Protein AF-A0A7C1GLH9-F1 (afdb_monomer_lite)

Structure (mmCIF, N/CA/C/O backbone):
data_AF-A0A7C1GLH9-F1
#
_entry.id   AF-A0A7C1GLH9-F1
#
loop_
_atom_site.group_PDB
_atom_site.id
_atom_site.type_symbol
_atom_site.label_atom_id
_atom_site.label_alt_id
_atom_site.label_comp_id
_atom_site.label_asym_id
_atom_site.label_entity_id
_atom_site.label_seq_id
_atom_site.pdbx_PDB_ins_code
_atom_site.Cartn_x
_atom_site.Cartn_y
_atom_site.Cartn_z
_atom_site.occupancy
_atom_site.B_iso_or_equiv
_atom_site.auth_seq_id
_atom_site.auth_comp_id
_atom_site.auth_asym_id
_atom_site.auth_atom_id
_atom_site.pdbx_PDB_model_num
ATOM 1 N N . MET A 1 1 ? 12.327 6.776 -13.452 1.00 62.84 1 MET A N 1
ATOM 2 C CA . MET A 1 1 ? 11.017 7.360 -13.833 1.00 62.84 1 MET A CA 1
ATOM 3 C C . MET A 1 1 ? 10.272 7.712 -12.557 1.00 62.84 1 MET A C 1
ATOM 5 O O . MET A 1 1 ? 10.512 7.047 -11.559 1.00 62.84 1 MET A O 1
ATOM 9 N N . ALA A 1 2 ? 9.438 8.753 -12.564 1.00 80.31 2 ALA A N 1
ATOM 10 C CA . ALA A 1 2 ? 8.589 9.067 -11.411 1.00 80.31 2 ALA A CA 1
ATOM 11 C C . ALA A 1 2 ? 7.437 8.053 -11.316 1.00 80.31 2 ALA A C 1
ATOM 13 O O . ALA A 1 2 ? 6.960 7.602 -12.359 1.00 80.31 2 ALA A O 1
ATOM 14 N N . LEU A 1 3 ? 6.993 7.712 -10.102 1.00 89.31 3 LEU A N 1
ATOM 15 C CA . LEU A 1 3 ? 5.850 6.814 -9.924 1.00 89.31 3 LEU A CA 1
ATOM 16 C C . LEU A 1 3 ? 4.567 7.450 -10.468 1.00 89.31 3 LEU A C 1
ATOM 18 O O . LEU A 1 3 ? 4.365 8.670 -10.364 1.00 89.31 3 LEU A O 1
ATOM 22 N N . SER A 1 4 ? 3.668 6.619 -11.002 1.00 92.50 4 SER A N 1
ATOM 23 C CA . SER A 1 4 ? 2.299 7.050 -11.287 1.00 92.50 4 SER A CA 1
ATOM 24 C C . SER A 1 4 ? 1.551 7.378 -9.990 1.00 92.50 4 SER A C 1
ATOM 26 O O . SER A 1 4 ? 1.990 7.050 -8.882 1.00 92.50 4 SER A O 1
ATOM 28 N N . LYS A 1 5 ? 0.398 8.042 -10.104 1.00 91.75 5 LYS A N 1
ATOM 29 C CA . LYS A 1 5 ? -0.438 8.309 -8.930 1.00 91.75 5 LYS A CA 1
ATOM 30 C C . LYS A 1 5 ? -0.928 6.998 -8.307 1.00 91.75 5 LYS A C 1
ATOM 32 O O . LYS A 1 5 ? -0.879 6.855 -7.090 1.00 91.75 5 LYS A O 1
ATOM 37 N N . GLU A 1 6 ? -1.350 6.043 -9.130 1.00 93.12 6 GLU A N 1
ATOM 38 C CA . GLU A 1 6 ? -1.819 4.732 -8.683 1.00 93.12 6 GLU A CA 1
ATOM 39 C C . GLU A 1 6 ? -0.718 3.984 -7.926 1.00 93.12 6 GLU A C 1
ATOM 41 O O . GLU A 1 6 ? -0.952 3.496 -6.823 1.00 93.12 6 GLU A O 1
ATOM 46 N N . GLN A 1 7 ? 0.503 3.971 -8.466 1.00 93.69 7 GLN A N 1
ATOM 47 C CA . GLN A 1 7 ? 1.667 3.359 -7.827 1.00 93.69 7 GLN A CA 1
ATOM 48 C C . GLN A 1 7 ? 2.007 4.017 -6.487 1.00 93.69 7 GLN A C 1
ATOM 50 O O . GLN A 1 7 ? 2.320 3.320 -5.520 1.00 93.69 7 GLN A O 1
ATOM 55 N N . ARG A 1 8 ? 1.899 5.350 -6.393 1.00 93.69 8 ARG A N 1
ATOM 56 C CA . ARG A 1 8 ? 2.053 6.058 -5.114 1.00 93.69 8 ARG A CA 1
ATOM 57 C C . ARG A 1 8 ? 0.974 5.669 -4.112 1.00 93.69 8 ARG A C 1
ATOM 59 O O . ARG A 1 8 ? 1.307 5.464 -2.952 1.00 93.69 8 ARG A O 1
ATOM 66 N N . ASP A 1 9 ? -0.283 5.537 -4.532 1.00 94.25 9 ASP A N 1
ATOM 67 C CA . ASP A 1 9 ? -1.380 5.134 -3.643 1.00 94.25 9 ASP A CA 1
ATOM 68 C C . ASP A 1 9 ? -1.181 3.685 -3.137 1.00 94.25 9 ASP A C 1
ATOM 70 O O . ASP A 1 9 ? -1.394 3.394 -1.957 1.00 94.25 9 ASP A O 1
ATOM 74 N N . TRP A 1 10 ? -0.712 2.784 -4.007 1.00 95.06 10 TRP A N 1
ATOM 75 C CA . TRP A 1 10 ? -0.311 1.415 -3.660 1.00 95.06 10 TRP A CA 1
ATOM 76 C C . TRP A 1 10 ? 0.824 1.391 -2.629 1.00 95.06 10 TRP A C 1
ATOM 78 O O . TRP A 1 10 ? 0.713 0.738 -1.588 1.00 95.06 10 TRP A O 1
ATOM 88 N N . LEU A 1 11 ? 1.892 2.146 -2.892 1.00 94.19 11 LEU A N 1
ATOM 89 C CA . LEU A 1 11 ? 3.040 2.270 -2.000 1.00 94.19 11 LEU A CA 1
ATOM 90 C C . LEU A 1 11 ? 2.648 2.876 -0.648 1.00 94.19 11 LEU A C 1
ATOM 92 O O . LEU A 1 11 ? 3.004 2.330 0.394 1.00 94.19 11 LEU A O 1
ATOM 96 N N . ALA A 1 12 ? 1.862 3.953 -0.656 1.00 94.25 12 ALA A N 1
ATOM 97 C CA . ALA A 1 12 ? 1.385 4.633 0.544 1.00 94.25 12 ALA A CA 1
ATOM 98 C C . ALA A 1 12 ? 0.668 3.672 1.493 1.00 94.25 12 ALA A C 1
ATOM 100 O O . ALA A 1 12 ? 0.943 3.657 2.691 1.00 94.25 12 ALA A O 1
ATOM 101 N N . LEU A 1 13 ? -0.242 2.854 0.955 1.00 94.69 13 LEU A N 1
ATOM 102 C CA . LEU A 1 13 ? -1.010 1.907 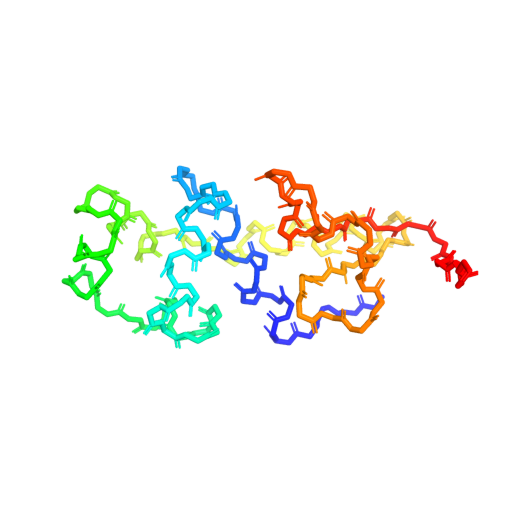1.752 1.00 94.69 13 LEU A CA 1
ATOM 103 C C . LEU A 1 13 ? -0.142 0.747 2.262 1.00 94.69 13 LEU A C 1
ATOM 105 O O . LEU A 1 13 ? -0.336 0.296 3.390 1.00 94.69 13 LEU A O 1
ATOM 109 N N . ALA A 1 14 ? 0.824 0.281 1.464 1.00 93.38 14 ALA A N 1
ATOM 110 C CA . ALA A 1 14 ? 1.704 -0.830 1.832 1.00 93.38 14 ALA A CA 1
ATOM 111 C C . ALA A 1 14 ? 2.717 -0.442 2.921 1.00 93.38 14 ALA A C 1
ATOM 113 O O . ALA A 1 14 ? 3.143 -1.292 3.701 1.00 93.38 14 ALA A O 1
ATOM 114 N N . LEU A 1 15 ? 3.082 0.841 2.993 1.00 92.69 15 LEU A N 1
ATOM 115 C CA . LEU A 1 15 ? 3.977 1.376 4.019 1.00 92.69 15 LEU A CA 1
ATOM 116 C C . LEU A 1 15 ? 3.289 1.575 5.379 1.00 92.69 15 LEU A C 1
ATOM 118 O O . LEU A 1 15 ? 3.981 1.711 6.389 1.00 92.69 15 LEU A O 1
ATOM 122 N N . VAL A 1 16 ? 1.950 1.525 5.451 1.00 93.62 16 VAL A N 1
ATOM 123 C CA . VAL A 1 16 ? 1.222 1.696 6.716 1.00 93.62 16 VAL A CA 1
ATOM 124 C C . VAL A 1 16 ? 1.564 0.559 7.694 1.00 93.62 16 VAL A C 1
ATOM 126 O O . VAL A 1 16 ? 1.216 -0.605 7.458 1.00 93.62 16 VAL A O 1
ATOM 129 N N . PRO A 1 17 ? 2.145 0.857 8.873 1.00 91.50 17 PRO A N 1
ATOM 130 C CA . PRO A 1 17 ? 2.558 -0.182 9.807 1.00 91.50 17 PRO A CA 1
ATOM 131 C C . PRO A 1 17 ? 1.397 -1.055 10.305 1.00 91.50 17 PRO A C 1
ATOM 133 O O . PRO A 1 17 ? 0.476 -0.606 11.000 1.00 91.50 17 PRO A O 1
ATOM 136 N N . GLY A 1 18 ? 1.486 -2.357 10.033 1.00 91.44 18 GLY A N 1
ATOM 137 C CA . GLY A 1 18 ? 0.471 -3.343 10.415 1.00 91.44 18 GLY A CA 1
ATOM 138 C C . GLY A 1 18 ? -0.615 -3.584 9.364 1.00 91.44 18 GLY A C 1
ATOM 139 O O . GLY A 1 18 ? -1.538 -4.361 9.646 1.00 91.44 18 GLY A O 1
ATOM 140 N N . VAL A 1 19 ? -0.496 -2.967 8.182 1.00 93.25 19 VAL A N 1
ATOM 141 C CA . VAL A 1 19 ? -1.204 -3.355 6.956 1.00 93.25 19 VAL A CA 1
ATOM 142 C C . VAL A 1 19 ? -0.315 -4.333 6.183 1.00 93.25 19 VAL A C 1
ATOM 144 O O . VAL A 1 19 ? 0.519 -3.943 5.382 1.00 93.25 19 VAL A O 1
ATOM 147 N N . GLY A 1 20 ? -0.462 -5.627 6.476 1.00 90.94 20 GLY A N 1
ATOM 148 C CA . GLY A 1 20 ? 0.134 -6.698 5.665 1.00 90.94 20 GLY A CA 1
ATOM 149 C C . GLY A 1 20 ? -0.802 -7.155 4.542 1.00 90.94 20 GLY A C 1
ATOM 150 O O . GLY A 1 20 ? -1.954 -6.713 4.481 1.00 90.94 20 GLY A O 1
ATOM 151 N N . THR A 1 21 ? -0.346 -8.105 3.722 1.00 91.38 21 THR A N 1
ATOM 152 C CA . THR A 1 21 ? -1.042 -8.639 2.536 1.00 91.38 21 THR A CA 1
ATOM 153 C C . THR A 1 21 ? -2.521 -8.925 2.762 1.00 91.38 21 THR A C 1
ATOM 155 O O . THR A 1 21 ? -3.375 -8.374 2.075 1.00 91.38 21 THR A O 1
ATOM 158 N N . VAL A 1 22 ? -2.856 -9.708 3.794 1.00 92.94 22 VAL A N 1
ATOM 159 C CA . VAL A 1 22 ? -4.247 -10.097 4.088 1.00 92.94 22 VAL A CA 1
ATOM 160 C C . VAL A 1 22 ? -5.149 -8.881 4.310 1.00 92.94 22 VAL A C 1
ATOM 162 O O . VAL A 1 22 ? -6.285 -8.850 3.839 1.00 92.94 22 VAL A O 1
ATOM 165 N N . LYS A 1 23 ? -4.671 -7.866 5.038 1.00 95.50 23 LYS A N 1
ATOM 166 C CA . LYS A 1 23 ? -5.466 -6.660 5.309 1.00 95.50 23 LYS A CA 1
ATOM 167 C C . LYS A 1 23 ? -5.564 -5.786 4.071 1.00 95.50 23 LYS A C 1
ATOM 169 O O . LYS A 1 23 ? -6.642 -5.277 3.794 1.00 95.50 23 LYS A O 1
ATOM 174 N N . PHE A 1 24 ? -4.472 -5.658 3.327 1.00 95.62 24 PHE A N 1
ATOM 175 C CA . PHE A 1 24 ? -4.440 -4.916 2.076 1.00 95.62 24 PHE A CA 1
ATOM 176 C C . PHE A 1 24 ? -5.446 -5.491 1.072 1.00 95.62 24 PHE A C 1
ATOM 178 O O . PHE A 1 24 ? -6.307 -4.763 0.590 1.00 95.62 24 PHE A O 1
ATOM 185 N N . ILE A 1 25 ? -5.427 -6.810 0.851 1.00 93.88 25 ILE A N 1
ATOM 186 C CA . ILE A 1 25 ? -6.370 -7.501 -0.038 1.00 93.88 25 ILE A CA 1
ATOM 187 C C . ILE A 1 25 ? -7.813 -7.317 0.442 1.00 93.88 25 ILE A C 1
ATOM 189 O O . ILE A 1 25 ? -8.688 -7.020 -0.363 1.00 93.88 25 ILE A O 1
ATOM 193 N N . ARG A 1 26 ? -8.092 -7.428 1.750 1.00 95.94 26 ARG A N 1
ATOM 194 C CA . ARG A 1 26 ? -9.446 -7.179 2.289 1.00 95.94 26 ARG A CA 1
ATOM 195 C C . ARG A 1 26 ? -9.918 -5.744 2.053 1.00 95.94 26 ARG A C 1
ATOM 197 O O . ARG A 1 26 ? -11.086 -5.531 1.738 1.00 95.94 26 ARG A O 1
ATOM 204 N N . LEU A 1 27 ? -9.022 -4.770 2.200 1.00 97.06 27 LEU A N 1
ATOM 205 C CA . LEU A 1 27 ? -9.313 -3.370 1.903 1.00 97.06 27 LEU A CA 1
ATOM 206 C C . LEU A 1 27 ? -9.603 -3.193 0.406 1.00 97.06 27 LEU A C 1
ATOM 208 O O . LEU A 1 27 ? -10.623 -2.604 0.060 1.00 97.06 27 LEU A O 1
ATOM 212 N N . LEU A 1 28 ? -8.798 -3.770 -0.487 1.00 95.75 28 LEU A N 1
ATOM 213 C CA . LEU A 1 28 ? -9.080 -3.729 -1.925 1.00 95.75 28 LEU A CA 1
ATOM 214 C C . LEU A 1 28 ? -10.383 -4.438 -2.295 1.00 95.75 28 LEU A C 1
ATOM 216 O O . LEU A 1 28 ? -11.171 -3.892 -3.057 1.00 95.75 28 LEU A O 1
ATOM 220 N N . ALA A 1 29 ? -10.691 -5.584 -1.692 1.00 95.69 29 ALA A N 1
ATOM 221 C CA . ALA A 1 29 ? -11.960 -6.272 -1.921 1.00 95.69 29 ALA A CA 1
ATOM 222 C C . ALA A 1 29 ? -13.174 -5.400 -1.541 1.00 95.69 29 ALA A C 1
ATOM 224 O O . ALA A 1 29 ? -14.228 -5.493 -2.168 1.00 95.69 29 ALA A O 1
ATOM 225 N N . ARG A 1 30 ? -13.036 -4.527 -0.531 1.00 97.56 30 ARG A N 1
ATOM 226 C CA . ARG A 1 30 ? -14.108 -3.627 -0.071 1.00 97.56 30 ARG A CA 1
ATOM 227 C C . ARG A 1 30 ? -14.169 -2.292 -0.820 1.00 97.56 30 ARG A C 1
ATOM 229 O O . ARG A 1 30 ? -15.268 -1.759 -1.000 1.00 97.56 30 ARG A O 1
ATOM 236 N N . PHE A 1 31 ? -13.021 -1.722 -1.177 1.00 96.94 31 PHE A N 1
ATOM 237 C CA . PHE A 1 31 ? -12.896 -0.350 -1.689 1.00 96.94 31 PHE A CA 1
ATOM 238 C C . PHE A 1 31 ? -12.471 -0.284 -3.166 1.00 96.94 31 PHE A C 1
ATOM 240 O O . PHE A 1 31 ? -12.645 0.749 -3.813 1.00 96.94 31 PHE A O 1
ATOM 247 N N . GLY A 1 32 ? -11.968 -1.377 -3.730 1.00 95.88 32 GLY A N 1
ATOM 248 C CA . GLY A 1 32 ? -11.511 -1.518 -5.112 1.00 95.88 32 GLY A CA 1
ATOM 249 C C . GLY A 1 32 ? -10.040 -1.158 -5.292 1.00 95.88 32 GLY A C 1
ATOM 250 O O . GLY A 1 32 ? -9.246 -2.016 -5.641 1.00 95.88 32 GLY A O 1
ATOM 251 N N . VAL A 1 33 ? -9.675 0.103 -5.035 1.00 95.44 33 VAL A N 1
ATOM 252 C CA . VAL A 1 33 ? -8.321 0.633 -5.297 1.00 95.44 33 VAL A CA 1
ATOM 253 C C . VAL A 1 33 ? -7.727 1.323 -4.063 1.00 95.44 33 VAL A C 1
ATOM 255 O O . VAL A 1 33 ? -8.493 1.890 -3.271 1.00 95.44 33 VAL A O 1
A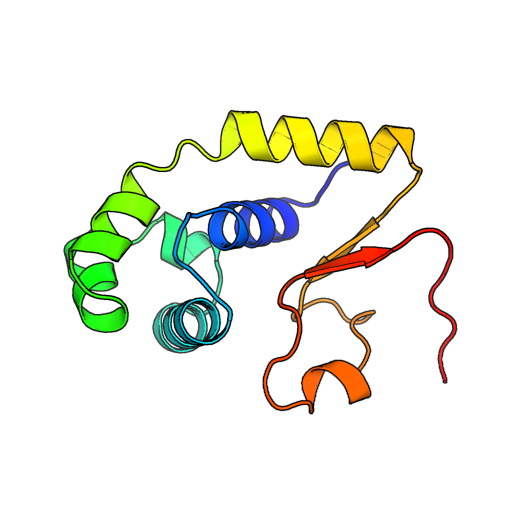TOM 258 N N . PRO A 1 34 ? -6.387 1.372 -3.907 1.00 95.50 34 PRO A N 1
ATOM 259 C CA . PRO A 1 34 ? -5.746 1.990 -2.741 1.00 95.50 34 PRO A CA 1
ATOM 260 C C . PRO A 1 34 ? -6.151 3.451 -2.519 1.00 95.50 34 PRO A C 1
ATOM 262 O O . PRO A 1 34 ? -6.394 3.856 -1.385 1.00 95.50 34 PRO A O 1
ATOM 265 N N . ALA A 1 35 ? -6.345 4.224 -3.593 1.00 95.06 35 ALA A N 1
ATOM 266 C CA . ALA A 1 35 ? -6.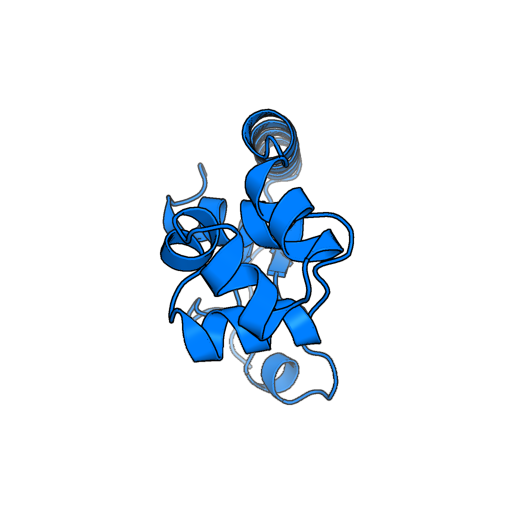796 5.616 -3.512 1.00 95.06 35 ALA A CA 1
ATOM 267 C C . ALA A 1 35 ? -8.100 5.778 -2.707 1.00 95.06 35 ALA A C 1
ATOM 269 O O . ALA A 1 35 ? -8.259 6.725 -1.937 1.00 95.06 35 ALA A O 1
ATOM 270 N N . ARG A 1 36 ? -9.040 4.835 -2.857 1.00 96.81 36 ARG A N 1
ATOM 271 C CA . ARG A 1 36 ? -10.314 4.851 -2.124 1.00 96.81 36 ARG A CA 1
ATOM 272 C C . ARG A 1 36 ? -10.143 4.418 -0.674 1.00 96.81 36 ARG A C 1
ATOM 274 O O . ARG A 1 36 ? -10.838 4.948 0.181 1.00 96.81 36 ARG A O 1
ATOM 281 N N . VAL A 1 37 ? -9.205 3.517 -0.389 1.00 96.56 37 VAL A N 1
ATOM 282 C CA . VAL A 1 37 ? -8.844 3.131 0.984 1.00 96.56 37 VAL A CA 1
ATOM 283 C C . VAL A 1 37 ? -8.271 4.333 1.739 1.00 96.56 37 VAL A C 1
ATOM 285 O O . VAL A 1 37 ? -8.724 4.650 2.834 1.00 96.56 37 VAL A O 1
ATOM 288 N N . LEU A 1 38 ? -7.321 5.046 1.129 1.00 94.12 38 LEU A N 1
ATOM 289 C CA . LEU A 1 38 ? -6.691 6.237 1.712 1.00 94.12 38 LEU A CA 1
ATOM 290 C C . LEU A 1 38 ? -7.695 7.392 1.894 1.00 94.12 38 LEU A C 1
ATOM 292 O O . LEU A 1 38 ? -7.573 8.196 2.819 1.00 94.12 38 LEU A O 1
ATOM 296 N N . GLY A 1 39 ? -8.717 7.460 1.035 1.00 94.06 39 GLY A N 1
ATOM 297 C CA . GLY A 1 39 ? -9.812 8.428 1.121 1.00 94.06 39 GLY A CA 1
ATOM 298 C C . GLY A 1 39 ? -10.957 8.049 2.069 1.00 94.06 39 GLY A C 1
ATOM 299 O O . GLY A 1 39 ? -11.747 8.925 2.418 1.00 94.06 39 GLY A O 1
ATOM 300 N N . ALA A 1 40 ? -11.062 6.787 2.495 1.00 96.12 40 ALA A N 1
ATOM 301 C CA . ALA A 1 40 ? -12.170 6.303 3.317 1.00 96.12 40 ALA A CA 1
ATOM 302 C C . ALA A 1 40 ? -12.144 6.884 4.740 1.00 96.12 40 ALA A C 1
ATOM 304 O O . ALA A 1 40 ? -11.096 7.283 5.269 1.00 96.12 40 ALA A O 1
ATOM 305 N N . SER A 1 41 ? -13.315 6.922 5.380 1.00 95.94 41 SER A N 1
ATOM 306 C CA . SER A 1 41 ? -13.436 7.339 6.777 1.00 95.94 41 SER A CA 1
ATOM 307 C C . SER A 1 41 ? -12.868 6.281 7.731 1.00 95.94 41 SER A C 1
ATOM 309 O O . SER A 1 41 ? -12.869 5.086 7.434 1.00 95.94 41 SER A O 1
ATOM 311 N N . THR A 1 42 ? -12.430 6.697 8.926 1.00 96.19 42 THR A N 1
ATOM 312 C CA . THR A 1 42 ? -11.938 5.766 9.961 1.00 96.19 42 THR A CA 1
ATOM 313 C C . THR A 1 42 ? -12.958 4.671 10.273 1.00 96.19 42 THR A C 1
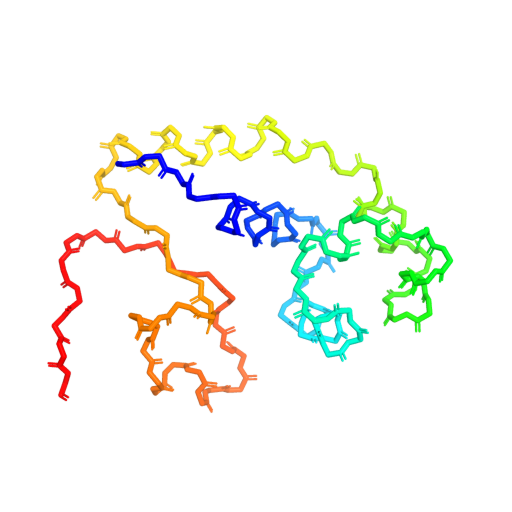ATOM 315 O O . THR A 1 42 ? -12.577 3.525 10.465 1.00 96.19 42 THR A O 1
ATOM 318 N N . ARG A 1 43 ? -14.254 5.008 10.278 1.00 97.56 43 ARG A N 1
ATOM 319 C CA . ARG A 1 43 ? -15.335 4.053 10.539 1.00 97.56 43 ARG A CA 1
ATOM 320 C C . ARG A 1 43 ? -15.406 2.967 9.466 1.00 97.56 43 ARG A C 1
ATOM 322 O O . ARG A 1 43 ? -15.403 1.791 9.800 1.00 97.56 43 ARG A O 1
ATOM 329 N N . GLU A 1 44 ? -15.418 3.353 8.192 1.00 97.62 44 GLU A N 1
ATOM 330 C CA . GLU A 1 44 ? -15.463 2.390 7.083 1.00 97.62 44 GLU A CA 1
ATOM 331 C C . GLU A 1 44 ? -14.224 1.489 7.054 1.00 97.62 44 GLU A C 1
ATOM 333 O O . GLU A 1 44 ? -14.315 0.310 6.720 1.00 97.62 44 GLU A O 1
ATOM 338 N N . LEU A 1 45 ? -13.058 2.035 7.408 1.00 97.81 45 LEU A N 1
ATOM 339 C CA . LEU A 1 45 ? -11.824 1.262 7.528 1.00 97.81 45 LEU A CA 1
ATOM 340 C C . LEU A 1 45 ? -11.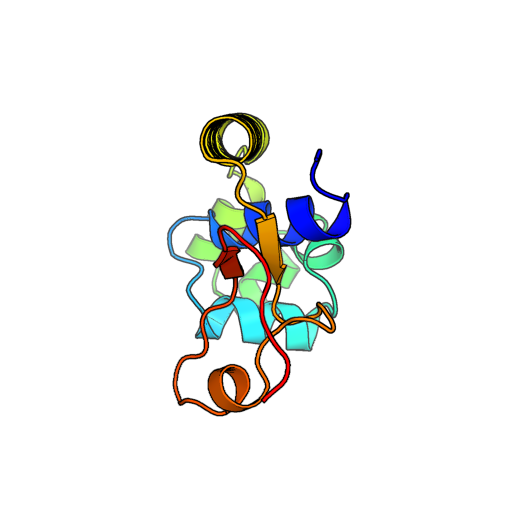885 0.290 8.715 1.00 97.81 45 LEU A C 1
ATOM 342 O O . LEU A 1 45 ? -11.476 -0.866 8.586 1.00 97.81 45 LEU A O 1
ATOM 346 N N . ALA A 1 46 ? -12.407 0.730 9.862 1.00 97.75 46 ALA A N 1
ATOM 347 C CA . ALA A 1 46 ? -12.492 -0.079 11.075 1.00 97.75 46 ALA A CA 1
ATOM 348 C C . ALA A 1 46 ? -13.353 -1.332 10.873 1.00 97.75 46 ALA A C 1
ATOM 350 O O . ALA A 1 46 ? -12.969 -2.403 11.343 1.00 97.75 46 ALA A O 1
ATOM 351 N N . ASP A 1 47 ? -14.422 -1.234 10.078 1.00 97.88 47 ASP A N 1
ATOM 352 C CA . ASP A 1 47 ? -15.273 -2.373 9.709 1.00 97.88 47 ASP A CA 1
ATOM 353 C C . ASP A 1 47 ? -14.499 -3.496 8.982 1.00 97.88 47 ASP A C 1
ATOM 355 O O . ASP A 1 47 ? -14.923 -4.652 8.988 1.00 97.88 47 ASP A O 1
ATOM 359 N N . VAL A 1 48 ? -13.349 -3.187 8.365 1.00 97.62 48 VAL A N 1
ATOM 360 C CA . VAL A 1 48 ? -12.530 -4.152 7.609 1.00 97.62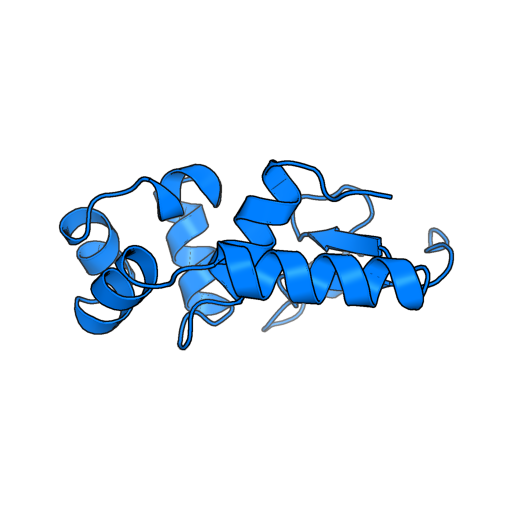 48 VAL A CA 1
ATOM 361 C C . VAL A 1 48 ? -11.299 -4.614 8.390 1.00 97.62 48 VAL A C 1
ATOM 363 O O . VAL A 1 48 ? -10.944 -5.797 8.360 1.00 97.62 48 VAL A O 1
ATOM 366 N N . VAL A 1 49 ? -10.604 -3.686 9.055 1.00 97.12 49 VAL A N 1
ATOM 367 C CA . VAL A 1 49 ? -9.268 -3.931 9.636 1.00 97.12 49 VAL A CA 1
ATOM 368 C C . VAL A 1 49 ? -9.161 -3.650 11.138 1.00 97.12 49 VAL A C 1
ATOM 370 O O . VAL A 1 49 ? -8.088 -3.861 11.717 1.00 97.12 49 VAL A O 1
ATOM 373 N N . GLY A 1 50 ? -10.259 -3.229 11.770 1.00 97.44 50 GLY A N 1
ATOM 374 C CA . GLY A 1 50 ? -10.341 -2.834 13.175 1.00 97.44 50 GLY A CA 1
ATOM 375 C C . GLY A 1 50 ? -9.818 -1.420 13.446 1.00 97.44 50 GLY A C 1
ATOM 376 O O . GLY A 1 50 ? -8.996 -0.884 12.695 1.00 97.44 50 GLY A O 1
ATOM 377 N N . ASP A 1 51 ? -10.260 -0.840 14.564 1.00 97.00 51 ASP A N 1
ATOM 378 C CA . ASP A 1 51 ? -10.038 0.571 14.922 1.00 97.00 51 ASP A CA 1
ATOM 379 C C . ASP A 1 51 ? -8.561 0.974 14.880 1.00 97.00 51 ASP A C 1
ATOM 381 O O . ASP A 1 51 ? -8.178 1.947 14.235 1.00 97.00 51 ASP A O 1
ATOM 385 N N . LYS A 1 52 ? -7.693 0.155 15.486 1.00 95.94 52 LYS A N 1
ATOM 386 C CA . LYS A 1 52 ? -6.257 0.447 15.590 1.00 95.94 52 LYS A CA 1
ATOM 387 C C . LYS A 1 52 ? -5.569 0.589 14.230 1.00 95.94 52 LYS A C 1
ATOM 389 O O . LYS A 1 52 ? -4.621 1.358 14.101 1.00 95.94 52 LYS A O 1
ATOM 394 N N . ILE A 1 53 ? -5.976 -0.193 13.229 1.00 96.31 53 ILE A N 1
ATOM 395 C CA . ILE A 1 53 ? -5.380 -0.101 11.889 1.00 96.31 53 ILE A CA 1
ATOM 396 C C . ILE A 1 53 ? -6.037 1.020 11.096 1.00 96.31 53 ILE A C 1
ATOM 398 O O . ILE A 1 53 ? -5.334 1.740 10.394 1.00 96.31 53 ILE A O 1
ATOM 402 N N . ALA A 1 54 ? -7.348 1.209 11.246 1.00 96.56 54 ALA A N 1
ATOM 403 C CA . ALA A 1 54 ? -8.061 2.317 10.629 1.00 96.56 54 ALA A CA 1
ATOM 404 C C . ALA A 1 54 ? -7.456 3.673 11.019 1.00 96.56 54 ALA A C 1
ATOM 406 O O . ALA A 1 54 ? -7.164 4.491 10.149 1.00 96.56 54 ALA A O 1
ATOM 407 N N . GLU A 1 55 ? -7.179 3.883 12.308 1.00 94.62 55 GLU A N 1
ATOM 408 C CA . GLU A 1 55 ? -6.501 5.088 12.793 1.00 94.62 55 GLU A CA 1
ATOM 409 C C . GLU A 1 55 ? -5.117 5.263 12.166 1.00 94.62 55 GLU A C 1
ATOM 411 O O . GLU A 1 55 ? -4.781 6.357 11.719 1.00 94.62 55 GLU A O 1
ATOM 416 N N . ARG A 1 56 ? -4.329 4.186 12.058 1.00 94.12 56 ARG A N 1
ATOM 417 C CA . ARG A 1 56 ? -3.002 4.245 11.428 1.00 94.12 56 ARG A CA 1
ATOM 418 C C . ARG A 1 56 ? -3.075 4.618 9.958 1.00 94.12 56 ARG A C 1
ATOM 420 O O . ARG A 1 56 ? -2.301 5.463 9.537 1.00 94.12 56 ARG A O 1
ATOM 427 N N . ILE A 1 57 ? -4.003 4.039 9.196 1.00 94.25 57 ILE A N 1
ATOM 428 C CA . ILE A 1 57 ? -4.201 4.392 7.782 1.00 94.25 57 ILE A CA 1
ATOM 429 C C . ILE A 1 57 ? -4.517 5.889 7.650 1.00 94.25 57 ILE A C 1
ATOM 431 O O . ILE A 1 57 ? -4.008 6.546 6.750 1.00 94.25 57 ILE A O 1
ATOM 435 N N . ARG A 1 58 ? -5.306 6.454 8.574 1.00 91.19 58 ARG A N 1
ATOM 436 C CA . ARG A 1 58 ? -5.658 7.883 8.575 1.00 91.19 58 ARG A CA 1
ATOM 437 C C . ARG A 1 58 ? -4.535 8.810 9.034 1.00 91.19 58 ARG A C 1
ATOM 439 O O . ARG A 1 58 ? -4.503 9.959 8.604 1.00 91.19 58 ARG A O 1
ATOM 446 N N . GLN A 1 59 ? -3.678 8.348 9.940 1.00 86.25 59 GLN A N 1
ATOM 447 C CA . GLN A 1 59 ? -2.599 9.143 10.532 1.00 86.25 59 GLN A CA 1
ATOM 448 C C . GLN A 1 59 ? -1.274 9.027 9.775 1.00 86.25 59 GLN A C 1
ATOM 450 O O . GLN A 1 59 ? -0.404 9.878 9.953 1.00 86.25 59 GLN A O 1
ATOM 455 N N . HIS A 1 60 ? -1.079 7.975 8.979 1.00 78.00 60 HIS A N 1
ATOM 456 C CA . HIS A 1 60 ? 0.197 7.725 8.325 1.00 78.00 60 HIS A CA 1
ATOM 457 C C . HIS A 1 60 ? 0.461 8.776 7.238 1.00 78.00 60 HIS A C 1
ATOM 459 O O . HIS A 1 60 ? -0.157 8.781 6.173 1.00 78.00 60 HIS A O 1
ATOM 465 N N . GLY A 1 61 ? 1.390 9.688 7.535 1.00 63.25 61 GLY A N 1
ATOM 466 C CA . GLY A 1 61 ? 1.888 10.704 6.616 1.00 63.25 61 GLY A CA 1
ATOM 467 C C . GLY A 1 61 ? 2.806 10.080 5.575 1.00 63.25 61 GLY A C 1
ATOM 468 O O . GLY A 1 61 ? 4.020 10.225 5.657 1.00 63.25 61 GLY A O 1
ATOM 469 N N . ALA A 1 62 ? 2.218 9.391 4.599 1.00 66.81 62 ALA A N 1
ATOM 470 C CA . ALA A 1 62 ? 2.964 8.617 3.612 1.00 66.81 62 ALA A CA 1
ATOM 471 C C . ALA A 1 62 ? 3.855 9.475 2.692 1.00 66.81 62 ALA A C 1
ATOM 473 O O . ALA A 1 62 ? 4.729 8.932 2.034 1.00 66.81 62 ALA A O 1
ATOM 474 N N . ALA A 1 63 ? 3.679 10.801 2.641 1.00 72.75 63 ALA A N 1
ATOM 475 C CA . ALA A 1 63 ? 4.405 11.668 1.707 1.00 72.75 63 ALA A CA 1
ATOM 476 C C . ALA A 1 63 ? 5.936 11.566 1.847 1.00 72.75 63 ALA A C 1
ATOM 478 O O . ALA A 1 63 ? 6.615 11.303 0.860 1.00 72.75 63 ALA A O 1
ATOM 479 N N . ALA A 1 64 ? 6.473 11.692 3.066 1.00 69.00 64 ALA A N 1
ATOM 480 C CA . ALA A 1 64 ? 7.921 11.640 3.287 1.00 69.00 64 ALA A CA 1
ATOM 481 C C . ALA A 1 64 ? 8.508 10.242 3.016 1.00 69.00 64 ALA A C 1
ATOM 483 O O . ALA A 1 64 ? 9.599 10.121 2.459 1.00 69.00 64 ALA A O 1
ATOM 484 N N . ASP A 1 65 ? 7.775 9.182 3.370 1.00 83.06 65 ASP A N 1
ATOM 485 C CA . ASP A 1 65 ? 8.219 7.807 3.135 1.00 83.06 65 ASP A CA 1
ATOM 486 C C . ASP A 1 65 ? 8.144 7.435 1.645 1.00 83.06 65 ASP A C 1
ATOM 488 O O . ASP A 1 65 ? 9.055 6.784 1.136 1.00 83.06 65 ASP A O 1
ATOM 492 N N . ILE A 1 66 ? 7.114 7.890 0.922 1.00 88.44 66 ILE A N 1
ATOM 493 C CA . ILE A 1 66 ? 6.996 7.723 -0.534 1.00 88.44 66 ILE A CA 1
ATOM 494 C C . ILE A 1 66 ? 8.156 8.424 -1.233 1.00 88.44 66 ILE A C 1
ATOM 496 O O . ILE A 1 66 ? 8.843 7.785 -2.022 1.00 88.44 66 ILE A O 1
ATOM 500 N N . GLU A 1 67 ? 8.418 9.695 -0.916 1.00 89.50 67 GLU A N 1
ATOM 501 C CA . GLU A 1 67 ? 9.527 10.452 -1.510 1.00 89.50 67 GLU A CA 1
ATOM 502 C C . GLU A 1 67 ? 10.875 9.759 -1.268 1.00 89.50 67 GLU A C 1
ATOM 504 O O . GLU A 1 67 ? 11.697 9.650 -2.179 1.00 89.50 67 GLU A O 1
ATOM 509 N N . LEU A 1 68 ? 11.093 9.220 -0.062 1.00 90.00 68 LEU A N 1
ATOM 510 C CA . LEU A 1 68 ? 12.287 8.436 0.248 1.00 90.00 68 LEU A CA 1
ATOM 511 C C . LEU A 1 68 ? 12.406 7.185 -0.636 1.00 90.00 68 LEU A C 1
ATOM 513 O O . LEU A 1 68 ? 13.494 6.903 -1.145 1.00 90.00 68 LEU A O 1
ATOM 517 N N . GLN A 1 69 ? 11.321 6.426 -0.817 1.00 90.81 69 GLN A N 1
ATOM 518 C CA . GLN A 1 69 ? 11.339 5.249 -1.690 1.00 90.81 69 GLN A CA 1
ATOM 519 C C . GLN A 1 69 ? 11.541 5.641 -3.157 1.00 90.81 69 GLN A C 1
ATOM 521 O O . GLN A 1 69 ? 12.350 5.013 -3.834 1.00 90.81 69 GLN A O 1
ATOM 526 N N . GLU A 1 70 ? 10.880 6.696 -3.641 1.00 91.19 70 GLU A N 1
ATOM 527 C CA . GLU A 1 70 ? 11.044 7.198 -5.010 1.00 91.19 70 GLU A CA 1
ATOM 528 C C . GLU A 1 70 ? 12.494 7.601 -5.294 1.00 91.19 70 GLU A C 1
ATOM 530 O O . GLU A 1 70 ? 13.052 7.216 -6.324 1.00 91.19 70 GLU A O 1
ATOM 535 N N . ASN A 1 71 ? 13.135 8.308 -4.360 1.00 91.94 71 ASN A N 1
ATOM 536 C CA . ASN A 1 71 ? 14.539 8.694 -4.486 1.00 91.94 71 ASN A CA 1
ATOM 537 C C . ASN A 1 71 ? 15.460 7.468 -4.538 1.00 91.94 71 ASN A C 1
ATOM 539 O O . ASN A 1 71 ? 16.293 7.362 -5.436 1.00 91.94 71 ASN A O 1
ATOM 543 N N . ARG A 1 72 ? 15.266 6.491 -3.643 1.00 92.38 72 ARG A N 1
ATOM 544 C CA . ARG A 1 72 ? 16.047 5.240 -3.652 1.00 92.38 72 ARG A CA 1
ATOM 545 C C . ARG A 1 72 ? 15.852 4.440 -4.933 1.00 92.38 72 ARG A C 1
ATOM 547 O O . ARG A 1 72 ? 16.805 3.876 -5.467 1.00 92.38 72 ARG A O 1
ATOM 554 N N . MET A 1 73 ? 14.624 4.382 -5.438 1.00 93.06 73 MET A N 1
ATOM 555 C CA . MET A 1 73 ? 14.334 3.730 -6.709 1.00 93.06 73 MET A CA 1
ATOM 556 C C . MET A 1 73 ? 15.045 4.429 -7.866 1.00 93.06 73 MET A C 1
ATOM 558 O O . MET A 1 73 ? 15.627 3.756 -8.714 1.00 93.06 73 MET A O 1
ATOM 562 N N . ALA A 1 74 ? 15.043 5.763 -7.887 1.00 91.12 74 ALA A N 1
ATOM 563 C CA . ALA A 1 74 ? 15.754 6.536 -8.896 1.00 91.12 74 ALA A CA 1
ATOM 564 C C . ALA A 1 74 ? 17.272 6.289 -8.840 1.00 91.12 74 ALA A C 1
ATOM 566 O O . ALA A 1 74 ? 17.879 6.037 -9.880 1.00 91.12 74 ALA A O 1
ATOM 567 N N . GLU A 1 75 ? 17.869 6.280 -7.645 1.00 93.44 75 GLU A N 1
ATOM 568 C CA . GLU A 1 75 ? 19.296 5.988 -7.434 1.00 93.44 75 GLU A CA 1
ATOM 569 C C . GLU A 1 75 ? 19.689 4.583 -7.909 1.00 93.44 75 GLU A C 1
ATOM 571 O O . GLU A 1 75 ? 20.753 4.390 -8.497 1.00 93.44 75 GLU A O 1
ATOM 576 N N . LEU A 1 76 ? 18.827 3.591 -7.676 1.00 92.00 76 LEU A N 1
ATOM 577 C CA . LEU A 1 76 ? 19.082 2.191 -8.023 1.00 92.00 76 LEU A CA 1
ATOM 578 C C . LEU A 1 76 ? 18.619 1.810 -9.436 1.00 92.00 76 LEU A C 1
ATOM 580 O O . LEU A 1 76 ? 18.788 0.654 -9.836 1.00 92.00 76 LEU A O 1
ATOM 584 N N . ASN A 1 77 ? 18.047 2.762 -10.181 1.00 90.81 77 ASN A N 1
ATOM 585 C CA . ASN A 1 77 ? 17.350 2.533 -11.445 1.00 90.81 77 ASN A CA 1
ATOM 586 C C . ASN A 1 77 ? 16.340 1.372 -11.346 1.00 90.81 77 ASN A C 1
ATOM 588 O O . ASN A 1 77 ? 16.322 0.460 -12.178 1.00 90.81 77 ASN A O 1
ATOM 592 N N . ALA A 1 78 ? 15.551 1.386 -10.272 1.00 92.62 78 ALA A N 1
ATOM 593 C CA . ALA A 1 78 ? 14.525 0.401 -9.982 1.00 92.62 78 ALA A CA 1
ATOM 594 C C . ALA A 1 78 ? 13.133 0.894 -10.401 1.00 92.62 78 ALA A C 1
ATOM 596 O O . ALA A 1 78 ? 12.847 2.094 -10.411 1.00 92.62 78 ALA A O 1
ATOM 597 N N . THR A 1 79 ? 12.254 -0.049 -10.712 1.00 92.56 79 THR A N 1
ATOM 598 C CA . THR A 1 79 ? 10.835 0.163 -10.994 1.00 92.56 79 THR A CA 1
ATOM 599 C C . THR A 1 79 ? 9.986 -0.475 -9.901 1.00 92.56 79 THR A C 1
ATOM 601 O O . THR A 1 79 ? 10.408 -1.429 -9.245 1.00 92.56 79 THR A O 1
ATOM 604 N N . LEU A 1 80 ? 8.799 0.087 -9.683 1.00 94.12 80 LEU A N 1
ATOM 605 C CA . LEU A 1 80 ? 7.780 -0.485 -8.812 1.00 94.12 80 LEU A CA 1
ATOM 606 C C . LEU A 1 80 ? 6.761 -1.188 -9.701 1.00 94.12 80 LEU A C 1
ATOM 608 O O . LEU A 1 80 ? 6.279 -0.585 -10.657 1.00 94.12 80 LEU A O 1
ATOM 612 N N . ILE A 1 81 ? 6.445 -2.432 -9.370 1.00 94.44 81 ILE A N 1
ATOM 613 C CA . ILE A 1 81 ? 5.401 -3.221 -10.020 1.00 94.44 81 ILE A CA 1
ATOM 614 C C . ILE A 1 81 ? 4.408 -3.611 -8.929 1.00 94.44 81 ILE A C 1
ATOM 616 O O . ILE A 1 81 ? 4.776 -4.208 -7.915 1.00 94.44 81 ILE A O 1
ATOM 620 N N . THR A 1 82 ? 3.163 -3.207 -9.104 1.00 94.50 82 THR A N 1
ATOM 621 C CA . THR A 1 82 ? 2.037 -3.481 -8.210 1.00 94.50 82 THR A CA 1
ATOM 622 C C . THR A 1 82 ? 1.291 -4.725 -8.674 1.00 94.50 82 THR A C 1
ATOM 624 O O . THR A 1 82 ? 1.440 -5.151 -9.814 1.00 94.50 82 THR A O 1
ATOM 627 N N . MET A 1 83 ? 0.466 -5.312 -7.810 1.00 91.69 83 MET A N 1
ATOM 628 C CA . MET A 1 83 ? -0.336 -6.490 -8.173 1.00 91.69 83 MET A CA 1
ATOM 629 C C . MET A 1 83 ? -1.359 -6.227 -9.295 1.00 91.69 83 MET A C 1
ATOM 631 O O . MET A 1 83 ? -1.795 -7.173 -9.942 1.00 91.69 83 MET A O 1
ATOM 635 N N . ASP A 1 84 ? -1.724 -4.963 -9.530 1.00 90.56 84 ASP A N 1
ATOM 636 C CA . ASP A 1 84 ? -2.612 -4.554 -10.628 1.00 90.56 84 ASP A CA 1
ATOM 637 C C . ASP A 1 84 ? -1.850 -4.268 -11.938 1.00 90.56 84 ASP A C 1
ATOM 639 O O . ASP A 1 84 ? -2.480 -4.037 -12.973 1.00 90.56 84 ASP A O 1
ATOM 643 N N . ASP A 1 85 ? -0.511 -4.251 -11.918 1.00 91.69 85 ASP A N 1
ATOM 644 C CA . ASP A 1 85 ? 0.282 -3.972 -13.115 1.00 91.69 85 ASP A CA 1
ATOM 645 C C . ASP A 1 85 ? 0.340 -5.202 -14.040 1.00 91.69 85 ASP A C 1
ATOM 647 O O . ASP A 1 85 ? 0.496 -6.331 -13.569 1.00 91.69 85 ASP A O 1
ATOM 651 N N . PRO A 1 86 ? 0.291 -5.010 -15.373 1.00 89.94 86 PRO A N 1
ATOM 652 C CA . PRO A 1 86 ? 0.365 -6.110 -16.339 1.00 89.94 86 PRO A CA 1
ATOM 653 C C . PRO A 1 86 ? 1.698 -6.871 -16.285 1.00 89.94 86 PRO A C 1
ATOM 655 O O . PRO A 1 86 ? 1.744 -8.047 -16.633 1.00 89.94 86 PRO A O 1
ATOM 658 N N . ASP A 1 87 ? 2.763 -6.214 -15.818 1.00 90.12 87 ASP A N 1
ATOM 659 C CA . ASP A 1 87 ? 4.097 -6.801 -15.668 1.00 90.12 87 ASP A CA 1
ATOM 660 C C . ASP A 1 87 ? 4.240 -7.634 -14.378 1.00 90.12 87 ASP A C 1
ATOM 662 O O . ASP A 1 87 ? 5.313 -8.181 -14.106 1.00 90.12 87 ASP A O 1
ATOM 666 N N . TYR A 1 88 ? 3.194 -7.726 -13.546 1.00 92.69 88 TYR A N 1
ATOM 667 C CA . TYR A 1 88 ? 3.230 -8.534 -12.332 1.00 92.69 88 TYR A CA 1
ATOM 668 C C . TYR A 1 88 ? 3.236 -10.035 -12.681 1.00 92.69 88 TYR A C 1
ATOM 670 O O . TYR A 1 88 ? 2.303 -10.514 -13.330 1.00 92.69 88 TYR A O 1
ATOM 678 N N . PRO A 1 89 ? 4.235 -10.825 -12.236 1.00 92.12 89 PRO A N 1
ATOM 679 C CA . PRO A 1 89 ? 4.339 -12.234 -12.609 1.00 92.12 89 PRO A CA 1
ATOM 680 C C . PRO A 1 89 ? 3.131 -13.069 -12.134 1.00 92.12 89 PRO A C 1
ATOM 682 O O . PRO A 1 89 ? 2.927 -13.194 -10.922 1.00 92.12 89 PRO A O 1
ATOM 685 N N . PRO A 1 90 ? 2.373 -13.727 -13.037 1.00 90.81 90 PRO A N 1
ATOM 686 C CA . PRO A 1 90 ? 1.162 -14.468 -12.665 1.00 90.81 90 PRO A CA 1
ATOM 687 C C . PRO A 1 90 ? 1.415 -15.586 -11.650 1.00 90.81 90 PRO A C 1
ATOM 689 O O . PRO A 1 90 ? 0.681 -15.730 -10.678 1.00 90.81 90 PRO A O 1
ATOM 692 N N . GLN A 1 91 ? 2.520 -16.321 -11.807 1.00 91.12 91 GLN A N 1
ATOM 693 C CA . GLN A 1 91 ? 2.918 -17.392 -10.884 1.00 91.12 91 GLN A CA 1
ATOM 694 C C . GLN A 1 91 ? 3.135 -16.884 -9.454 1.00 91.12 91 GLN A C 1
ATOM 696 O O . GLN A 1 91 ? 2.940 -17.619 -8.488 1.00 91.12 91 GLN A O 1
ATOM 701 N N . LEU A 1 92 ? 3.551 -15.624 -9.311 1.00 90.75 92 LEU A N 1
ATOM 702 C CA . LEU A 1 92 ? 3.772 -15.015 -8.011 1.00 90.75 92 LEU A CA 1
ATOM 703 C C . LEU A 1 92 ? 2.456 -14.559 -7.374 1.00 90.75 92 LEU A C 1
ATOM 705 O O . LEU A 1 92 ? 2.365 -14.559 -6.152 1.00 90.75 92 LEU A O 1
ATOM 709 N N . ALA A 1 93 ? 1.434 -14.237 -8.173 1.00 88.62 93 ALA A N 1
ATOM 710 C CA . ALA A 1 93 ? 0.090 -13.933 -7.678 1.00 88.62 93 ALA A CA 1
ATOM 711 C C . ALA A 1 93 ? -0.632 -15.180 -7.132 1.00 88.62 93 ALA A C 1
ATOM 713 O O . ALA A 1 93 ? -1.535 -15.051 -6.309 1.00 88.62 93 ALA A O 1
ATOM 714 N N . GLU A 1 94 ? -0.228 -16.381 -7.559 1.00 90.06 94 GLU A N 1
ATOM 715 C CA . GLU A 1 94 ? -0.854 -17.656 -7.176 1.00 90.06 94 GLU A CA 1
ATOM 716 C C . GLU A 1 94 ? -0.343 -18.243 -5.848 1.00 90.06 94 GLU A C 1
ATOM 718 O O . GLU A 1 94 ? -0.911 -19.215 -5.339 1.00 90.06 94 GLU A O 1
ATOM 723 N N . ILE A 1 95 ? 0.721 -17.686 -5.259 1.00 90.94 95 ILE A N 1
ATOM 724 C CA . ILE A 1 95 ? 1.250 -18.187 -3.982 1.00 90.94 95 ILE A CA 1
ATOM 725 C C . ILE A 1 95 ? 0.342 -17.795 -2.806 1.00 90.94 95 ILE A C 1
ATOM 727 O O . ILE A 1 95 ? -0.486 -16.896 -2.900 1.00 90.94 95 ILE A O 1
ATOM 731 N N . TYR A 1 96 ? 0.524 -18.448 -1.654 1.00 86.25 96 TYR A N 1
ATOM 732 C CA . TYR A 1 96 ? -0.321 -18.226 -0.471 1.00 86.25 96 TYR A CA 1
ATOM 733 C C . TYR A 1 96 ? -0.291 -16.782 0.071 1.00 86.25 96 TYR A C 1
ATOM 735 O O . TYR A 1 96 ? -1.299 -16.293 0.579 1.00 86.25 96 TYR A O 1
ATOM 743 N N . ASP A 1 97 ? 0.860 -16.112 -0.014 1.00 85.56 97 ASP A N 1
ATOM 744 C CA . ASP A 1 97 ? 1.061 -14.736 0.455 1.00 85.56 97 ASP A CA 1
ATOM 745 C C . ASP A 1 97 ? 1.804 -13.926 -0.622 1.00 85.56 97 ASP A C 1
ATOM 747 O O . ASP A 1 97 ? 3.023 -13.749 -0.532 1.00 85.56 97 ASP A O 1
ATOM 751 N N . PRO A 1 98 ? 1.108 -13.524 -1.702 1.00 90.25 98 PRO A N 1
ATOM 752 C CA . PRO A 1 98 ? 1.743 -12.871 -2.835 1.00 90.25 98 PRO A CA 1
ATOM 753 C C . PRO A 1 98 ? 2.239 -11.476 -2.429 1.00 90.25 98 PRO A C 1
ATOM 755 O O . PRO A 1 98 ? 1.510 -10.722 -1.781 1.00 90.25 98 PRO A O 1
ATOM 758 N N . PRO A 1 99 ? 3.462 -11.074 -2.805 1.00 92.06 99 PRO A N 1
ATOM 759 C CA . PRO A 1 99 ? 3.962 -9.743 -2.493 1.00 92.06 99 PRO A CA 1
ATOM 760 C C . PRO A 1 99 ? 3.096 -8.670 -3.161 1.00 92.06 99 PRO A C 1
ATOM 762 O O . PRO A 1 99 ? 2.894 -8.685 -4.370 1.00 92.06 99 PRO A O 1
ATOM 765 N N . LEU A 1 100 ? 2.616 -7.698 -2.385 1.00 92.00 100 LEU A N 1
ATOM 766 C CA . LEU A 1 100 ? 1.768 -6.611 -2.898 1.00 92.00 100 LEU A CA 1
ATOM 767 C C . LEU A 1 100 ? 2.487 -5.700 -3.900 1.00 92.00 100 LEU A C 1
ATOM 769 O O . LEU A 1 100 ? 1.851 -5.105 -4.767 1.00 92.00 100 LEU A O 1
ATOM 773 N N . LEU A 1 101 ? 3.803 -5.573 -3.727 1.00 93.94 101 LEU A N 1
ATOM 774 C CA . LEU A 1 101 ? 4.691 -4.691 -4.466 1.00 93.94 101 LEU A CA 1
ATOM 775 C C . LEU A 1 101 ? 5.997 -5.422 -4.763 1.00 93.94 101 LEU A C 1
ATOM 777 O O . LEU A 1 101 ? 6.546 -6.098 -3.889 1.00 93.94 101 LEU A O 1
ATOM 781 N N . LEU A 1 102 ? 6.526 -5.217 -5.961 1.00 93.69 102 LEU A N 1
ATOM 782 C CA . LEU A 1 102 ? 7.843 -5.675 -6.376 1.00 93.69 102 LEU A CA 1
ATOM 783 C C . LEU A 1 102 ? 8.704 -4.470 -6.740 1.00 93.69 102 LEU A C 1
ATOM 785 O O . LEU A 1 102 ? 8.292 -3.618 -7.524 1.00 93.69 102 LEU A O 1
ATOM 789 N N . PHE A 1 103 ? 9.918 -4.428 -6.197 1.00 93.25 103 PHE A N 1
ATOM 790 C CA . PHE A 1 103 ? 10.955 -3.504 -6.644 1.00 93.25 103 PHE A CA 1
ATOM 791 C C . PHE A 1 103 ? 11.892 -4.266 -7.576 1.00 93.25 103 PHE A C 1
ATOM 793 O O . PHE A 1 103 ? 12.618 -5.158 -7.135 1.00 93.25 103 PHE A O 1
ATOM 800 N N . ALA A 1 104 ? 11.859 -3.940 -8.863 1.00 91.69 104 ALA A N 1
ATOM 801 C CA . ALA A 1 104 ? 12.634 -4.627 -9.889 1.00 91.69 104 ALA A CA 1
ATOM 802 C C . ALA A 1 104 ? 13.740 -3.720 -10.433 1.00 91.69 104 ALA A C 1
ATOM 804 O O . ALA A 1 104 ? 13.578 -2.508 -10.514 1.00 91.69 104 ALA A O 1
ATOM 805 N N . ARG A 1 105 ? 14.874 -4.303 -10.832 1.00 90.62 105 ARG A N 1
ATOM 806 C CA . ARG A 1 105 ? 15.945 -3.597 -11.546 1.00 90.62 105 ARG A CA 1
ATOM 807 C C . ARG A 1 105 ? 16.289 -4.373 -12.810 1.00 90.62 105 ARG A C 1
ATOM 809 O O . ARG A 1 105 ? 16.663 -5.539 -12.718 1.00 90.62 105 ARG A O 1
ATOM 816 N N . GLY A 1 106 ? 16.226 -3.708 -13.960 1.00 85.69 106 GLY A N 1
ATOM 817 C CA . GLY A 1 106 ? 16.314 -4.354 -15.273 1.00 85.69 106 GLY A CA 1
ATOM 818 C C . GLY A 1 106 ? 14.927 -4.606 -15.871 1.00 85.69 106 GLY A C 1
ATOM 819 O O . GLY A 1 106 ? 13.955 -3.999 -15.434 1.00 85.69 106 GLY A O 1
ATOM 820 N N . ALA A 1 107 ? 14.847 -5.472 -16.881 1.00 76.50 107 ALA A N 1
ATOM 821 C CA . ALA A 1 107 ? 13.587 -5.853 -17.517 1.00 76.50 107 ALA A CA 1
ATOM 822 C C . ALA A 1 107 ? 13.135 -7.231 -17.022 1.00 76.50 107 ALA A C 1
ATOM 824 O O . ALA A 1 107 ? 13.952 -8.152 -16.942 1.00 76.50 107 ALA A O 1
ATOM 825 N N . LEU A 1 108 ? 11.843 -7.371 -16.716 1.00 73.44 108 LEU A N 1
ATOM 826 C CA . LEU A 1 108 ? 11.226 -8.687 -16.594 1.00 73.44 108 LEU A CA 1
ATOM 827 C C . LEU A 1 108 ? 11.058 -9.252 -18.004 1.00 73.44 108 LEU A C 1
ATOM 829 O O . LEU A 1 108 ? 10.505 -8.592 -18.880 1.00 73.44 108 LEU A O 1
ATOM 833 N N . LEU A 1 109 ? 11.603 -10.442 -18.232 1.00 74.00 109 LEU A N 1
ATOM 834 C CA . LEU A 1 109 ? 11.412 -11.168 -19.479 1.00 74.00 109 LEU A CA 1
ATOM 835 C C . LEU A 1 109 ? 10.166 -12.038 -19.321 1.00 74.00 109 LEU A C 1
ATOM 837 O O . LEU A 1 109 ? 10.018 -12.711 -18.299 1.00 74.00 109 LEU A O 1
ATOM 841 N N . GLU A 1 110 ? 9.284 -12.007 -20.318 1.00 63.31 110 GLU A N 1
ATOM 842 C CA . GLU A 1 110 ? 8.150 -12.929 -20.383 1.00 63.31 110 GLU A CA 1
ATOM 843 C C . GLU A 1 110 ? 8.669 -14.375 -20.325 1.00 63.31 110 GLU A C 1
ATOM 845 O O . GLU A 1 110 ? 9.705 -14.699 -20.915 1.00 63.31 110 GLU A O 1
ATOM 850 N N . SER A 1 111 ? 7.981 -15.215 -19.549 1.00 57.66 111 SER A N 1
ATOM 851 C CA . SER A 1 111 ? 8.265 -16.654 -19.443 1.00 57.66 111 SER A CA 1
ATOM 852 C C . SER A 1 111 ? 7.487 -17.436 -20.488 1.00 57.66 111 SER A C 1
ATOM 854 O O . SER A 1 111 ? 6.293 -17.110 -20.669 1.00 57.66 111 SER A O 1
#

Foldseek 3Di:
DADDPQLLLLQLQCPQPPCAQVLVVQLCVQQVGSVRLLVDQLVSSCVRRRNVSSVSSPPRPSVVVSVVVRVVCVVQVWDKDAPPHPQPDPVLVPDPRRDRIDIDHDDDDDD

Sequence (111 aa):
MALSKEQRDWLALALVPGVGTVKFIRLLARFGVPARVLGASTRELADVVGDKIAERIRQHGAAADIELQENRMAELNATLITMDDPDYPPQLAEIYDPPLLLFARGALLES

pLDDT: mean 90.63, std 8.1, range [57.66, 97.88]

Radius of gyration: 14.35 Å; chains: 1; bounding box: 35×30×36 Å

Secondary structure (DSSP, 8-state):
-PPPHHHHHHHHHHTSTT--HHHHHHHHHHHSSHHHHHHS-HHHHHHHH-HHHHHHHHH--HHHHHHHHHHHHHHHTEEEEETTSTTS-HHHHTSSS--SEEEEESPPPP-